Protein AF-A0A919SHX9-F1 (afdb_monomer_lite)

Organism: NCBI:txid47988

Sequence (59 aa):
MQTVSARRELGLVLALAVFGLALVLVVAFAPWYGPVVPGDAGASVVQTLPPEASAALGR

Secondary structure (DSSP, 8-state):
-HHHHHHHHHHHHHHHHHHHHHHHHHHHHS--SPP--TT-----------HHHHHHH--

Radius of gyration: 29.89 Å; chains: 1; bounding box: 42×21×89 Å

pLDDT: mean 76.24, std 15.82, range [48.66, 98.5]

Foldseek 3Di:
DVVVVVVVVVVVVVVVVVVVVVVVCCVVPPCPDDPPDPPVPPPVPPPPDPVVVVVVPPD

Structure (mmCIF, N/CA/C/O backbone):
data_AF-A0A919SHX9-F1
#
_entry.id   AF-A0A919SHX9-F1
#
loop_
_atom_site.group_PDB
_atom_site.id
_atom_site.type_symbol
_atom_site.label_atom_id
_atom_site.label_alt_id
_atom_site.label_comp_id
_atom_site.label_asym_id
_atom_site.label_entity_id
_atom_site.label_seq_id
_atom_site.pdbx_PDB_ins_code
_atom_site.Cartn_x
_atom_site.Cartn_y
_atom_site.Cartn_z
_atom_site.occupancy
_atom_site.B_iso_or_equiv
_atom_site.auth_seq_id
_atom_site.auth_comp_id
_atom_site.auth_asym_id
_atom_site.auth_atom_id
_atom_site.pdbx_PDB_model_num
ATOM 1 N N . MET A 1 1 ? -13.697 5.914 34.744 1.00 48.66 1 MET A N 1
ATOM 2 C CA . MET A 1 1 ? -12.355 5.933 34.107 1.00 48.66 1 MET A CA 1
ATOM 3 C C . MET A 1 1 ? -12.275 5.181 32.760 1.00 48.66 1 MET A C 1
ATOM 5 O O . MET A 1 1 ? -11.233 5.232 32.126 1.00 48.66 1 MET A O 1
ATOM 9 N N . GLN A 1 2 ? -13.350 4.549 32.258 1.00 59.59 2 GLN A N 1
ATOM 10 C CA . GLN A 1 2 ? -13.351 3.759 31.005 1.00 59.59 2 GLN A CA 1
ATOM 11 C C . GLN A 1 2 ? -13.145 4.563 29.705 1.00 59.59 2 GLN A C 1
ATOM 13 O O . GLN A 1 2 ? -12.615 4.044 28.727 1.00 59.59 2 GLN A O 1
ATOM 18 N N . THR A 1 3 ? -13.536 5.838 29.681 1.00 61.56 3 THR A N 1
ATOM 19 C CA . THR A 1 3 ? -13.535 6.669 28.463 1.00 61.56 3 THR A CA 1
ATOM 20 C C . THR A 1 3 ? -12.134 7.013 27.953 1.00 61.56 3 THR A C 1
ATOM 22 O O . THR A 1 3 ? -11.944 7.195 26.753 1.00 61.56 3 THR A O 1
ATOM 25 N N . VAL A 1 4 ? -11.138 7.073 28.844 1.00 62.16 4 VAL A N 1
ATOM 26 C CA . VAL A 1 4 ? -9.746 7.382 28.480 1.00 62.16 4 VAL A CA 1
ATOM 27 C C . VAL A 1 4 ? -9.070 6.177 27.816 1.00 62.16 4 VAL A C 1
ATOM 29 O O . VAL A 1 4 ? -8.344 6.355 26.839 1.00 62.16 4 VAL A O 1
ATOM 32 N N . SER A 1 5 ? -9.355 4.955 28.290 1.00 67.19 5 SER A N 1
ATOM 33 C CA . SER A 1 5 ? -8.812 3.714 27.709 1.00 67.19 5 SER A CA 1
ATOM 34 C C . SER A 1 5 ? -9.355 3.475 26.301 1.00 67.19 5 SER A C 1
ATOM 36 O O . SER A 1 5 ? -8.579 3.288 25.368 1.00 67.19 5 SER A O 1
ATOM 38 N N . ALA A 1 6 ? -10.673 3.615 26.118 1.00 75.50 6 ALA A N 1
ATOM 39 C CA . ALA A 1 6 ? -11.322 3.404 24.823 1.00 75.50 6 ALA A CA 1
ATOM 40 C C . ALA A 1 6 ? -10.813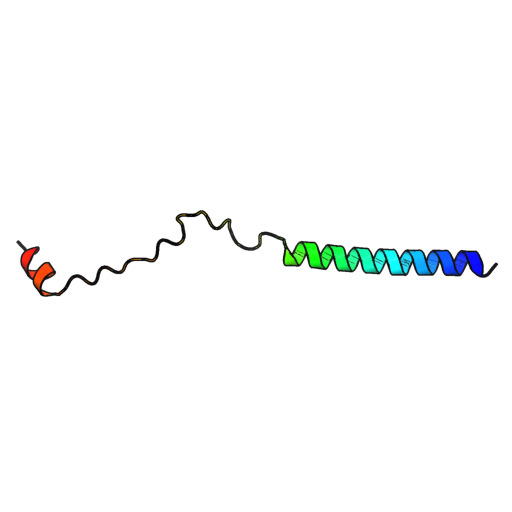 4.373 23.739 1.00 75.50 6 ALA A C 1
ATOM 42 O O . ALA A 1 6 ? -10.614 3.989 22.589 1.00 75.50 6 ALA A O 1
ATOM 43 N N . ARG A 1 7 ? -10.545 5.636 24.101 1.00 81.94 7 ARG A N 1
ATOM 44 C CA . ARG A 1 7 ? -10.004 6.629 23.158 1.00 81.94 7 ARG A CA 1
ATOM 45 C C . ARG A 1 7 ? -8.568 6.306 22.736 1.00 81.94 7 ARG A C 1
ATOM 47 O O . ARG A 1 7 ? -8.204 6.551 21.590 1.00 81.94 7 ARG A O 1
ATOM 54 N N . ARG A 1 8 ? -7.766 5.747 23.649 1.00 86.06 8 ARG A N 1
ATOM 55 C CA . ARG A 1 8 ? -6.401 5.278 23.365 1.00 86.06 8 ARG A CA 1
ATOM 56 C C . ARG A 1 8 ? -6.401 4.055 22.456 1.00 86.06 8 ARG A C 1
ATOM 58 O O . ARG A 1 8 ? -5.651 4.039 21.488 1.00 86.06 8 ARG A O 1
ATOM 65 N N . GLU A 1 9 ? -7.253 3.074 22.736 1.00 90.06 9 GLU A N 1
AT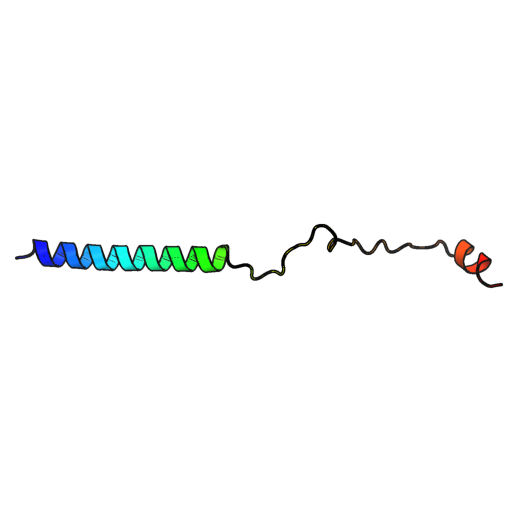OM 66 C CA . GLU A 1 9 ? -7.402 1.874 21.904 1.00 90.06 9 GLU A CA 1
ATOM 67 C C . GLU A 1 9 ? -7.859 2.223 20.487 1.00 90.06 9 GLU A C 1
ATOM 69 O O . GLU A 1 9 ? -7.224 1.800 19.523 1.00 90.06 9 GLU A O 1
ATOM 74 N N . LEU A 1 10 ? -8.878 3.077 20.342 1.00 90.19 10 LEU A N 1
ATOM 75 C CA . LEU A 1 10 ? -9.308 3.569 19.029 1.00 90.19 10 LEU A CA 1
ATOM 76 C C . LEU A 1 10 ? -8.190 4.320 18.300 1.00 90.19 10 LEU A C 1
ATOM 78 O O . LEU A 1 10 ? -8.023 4.147 17.096 1.00 90.19 10 LEU A O 1
ATOM 82 N N . GLY A 1 11 ? -7.400 5.120 19.023 1.00 94.00 11 GLY A N 1
ATOM 83 C CA . GLY A 1 11 ? -6.234 5.797 18.460 1.00 94.00 11 GLY A CA 1
ATOM 84 C C . GLY A 1 11 ? -5.184 4.820 17.925 1.00 94.00 11 GLY A C 1
ATOM 85 O O . GLY A 1 11 ? -4.672 5.025 16.827 1.00 94.00 11 GLY A O 1
ATOM 86 N N . LEU A 1 12 ? -4.900 3.737 18.655 1.00 95.31 12 LEU A N 1
ATOM 87 C CA . LEU A 1 12 ? -3.961 2.697 18.222 1.00 95.31 12 LEU A CA 1
ATOM 88 C C . LEU A 1 12 ? -4.472 1.926 17.002 1.00 95.31 12 LEU A C 1
ATOM 90 O O . LEU A 1 12 ? -3.715 1.722 16.056 1.00 95.31 12 LEU A O 1
ATOM 94 N N . VAL A 1 13 ? -5.747 1.534 16.994 1.00 95.75 13 VAL A N 1
ATOM 95 C CA . VAL A 1 13 ? -6.358 0.832 15.854 1.00 95.75 13 VAL A CA 1
ATOM 96 C C . VAL A 1 13 ? -6.361 1.721 14.614 1.00 95.75 13 VAL A C 1
ATOM 98 O O . VAL A 1 13 ? -5.989 1.266 13.534 1.00 95.75 13 VAL A O 1
ATOM 101 N N . LEU A 1 14 ? -6.719 3.001 14.764 1.00 96.75 14 LEU A N 1
ATOM 102 C CA . LEU A 1 14 ? -6.683 3.964 13.667 1.00 96.75 14 LEU A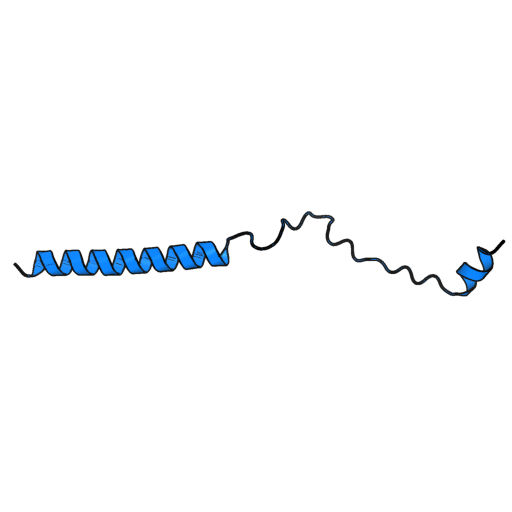 CA 1
ATOM 103 C C . LEU A 1 14 ? -5.256 4.161 13.145 1.00 96.75 14 LEU A C 1
ATOM 105 O O . LEU A 1 14 ? -5.046 4.125 11.936 1.00 96.75 14 LEU A O 1
ATOM 109 N N . ALA A 1 15 ? -4.275 4.330 14.035 1.00 97.44 15 ALA A N 1
ATOM 110 C CA . ALA A 1 15 ? -2.873 4.462 13.648 1.00 97.44 15 ALA A CA 1
ATOM 111 C C . ALA A 1 15 ? -2.383 3.227 12.880 1.00 97.44 15 ALA A C 1
ATOM 113 O O . ALA A 1 15 ? -1.731 3.368 11.847 1.00 97.44 15 ALA A O 1
ATOM 114 N N . LEU A 1 16 ? -2.750 2.026 13.335 1.00 98.19 16 LEU A N 1
ATOM 115 C CA . LEU A 1 16 ? -2.406 0.777 12.662 1.00 98.19 16 LEU A CA 1
ATOM 116 C C . LEU A 1 16 ? -3.075 0.663 11.284 1.00 98.19 16 LEU A C 1
ATOM 118 O O . LEU A 1 16 ? -2.423 0.268 10.319 1.00 98.19 16 LEU A O 1
ATOM 122 N N . ALA A 1 17 ? -4.347 1.053 11.167 1.00 97.94 17 ALA A N 1
ATOM 123 C CA . ALA A 1 17 ? -5.067 1.065 9.896 1.00 97.94 17 ALA A CA 1
ATOM 124 C C . ALA A 1 17 ? -4.442 2.047 8.891 1.00 97.94 17 ALA A C 1
ATOM 126 O O . ALA A 1 17 ? -4.214 1.690 7.735 1.00 97.94 17 ALA A O 1
ATOM 127 N N . VAL A 1 18 ? -4.110 3.264 9.336 1.00 98.50 18 VAL A N 1
ATOM 128 C CA . VAL A 1 18 ? -3.435 4.274 8.505 1.00 98.50 18 VAL A CA 1
ATOM 129 C C . VAL A 1 18 ? -2.040 3.802 8.098 1.00 98.50 18 VAL A C 1
ATOM 131 O O . VAL A 1 18 ? -1.657 3.970 6.943 1.00 98.50 18 VAL A O 1
ATOM 134 N N . PHE A 1 19 ? -1.299 3.163 9.005 1.00 98.31 19 PHE A N 1
ATOM 135 C CA . PHE A 1 19 ? 0.010 2.587 8.703 1.00 98.31 19 PHE A CA 1
ATOM 136 C C . PHE A 1 19 ? -0.079 1.483 7.638 1.00 98.31 19 PHE A C 1
ATOM 138 O O . PHE A 1 19 ? 0.688 1.493 6.676 1.00 98.31 19 PHE A O 1
ATOM 145 N N . GLY A 1 20 ? -1.054 0.578 7.755 1.00 98.06 20 GLY A N 1
ATOM 146 C CA . GLY A 1 20 ? -1.312 -0.449 6.744 1.00 98.06 20 GLY A CA 1
ATOM 147 C C . GLY A 1 20 ? -1.692 0.145 5.385 1.00 98.06 20 GLY A C 1
ATOM 148 O O . GLY A 1 20 ? -1.143 -0.260 4.363 1.00 98.06 20 GLY A O 1
ATOM 149 N N . LEU A 1 21 ? -2.570 1.152 5.366 1.00 98.19 21 LEU A N 1
ATOM 150 C CA . LEU A 1 21 ? -2.941 1.855 4.136 1.00 98.19 21 LEU A CA 1
ATOM 151 C C . LEU A 1 21 ? -1.727 2.534 3.484 1.00 98.19 21 LEU A C 1
ATOM 153 O O . LEU A 1 21 ? -1.539 2.421 2.274 1.00 98.19 21 LEU A O 1
ATOM 157 N N . ALA A 1 22 ? -0.880 3.196 4.275 1.00 97.62 22 ALA A N 1
ATOM 158 C CA . ALA A 1 22 ? 0.343 3.822 3.784 1.00 97.62 22 ALA A CA 1
ATOM 159 C C . ALA A 1 22 ? 1.303 2.793 3.167 1.00 97.62 22 ALA A C 1
ATOM 161 O O . ALA A 1 22 ? 1.826 3.031 2.080 1.00 97.62 22 ALA A O 1
ATOM 162 N N . LEU A 1 23 ? 1.487 1.631 3.805 1.00 97.38 23 LEU A N 1
ATOM 163 C CA . LEU A 1 23 ? 2.292 0.536 3.252 1.00 97.38 23 LEU A CA 1
ATOM 164 C C . LEU A 1 23 ? 1.746 0.040 1.909 1.00 97.38 23 LEU A C 1
ATOM 166 O O . LEU A 1 23 ? 2.518 -0.125 0.966 1.00 97.38 23 LEU A O 1
ATOM 170 N N . VAL A 1 24 ? 0.429 -0.155 1.799 1.00 96.88 24 VAL A N 1
ATOM 171 C CA . VAL A 1 24 ? -0.215 -0.557 0.537 1.00 96.88 24 VAL A CA 1
ATOM 172 C C . VAL A 1 24 ? 0.039 0.477 -0.556 1.00 96.88 24 VAL A C 1
ATOM 174 O O . VAL A 1 24 ? 0.406 0.098 -1.664 1.00 96.88 24 VAL A O 1
ATOM 177 N N . LEU A 1 25 ? -0.105 1.770 -0.254 1.00 95.94 25 LEU A N 1
ATOM 178 C CA . LEU A 1 25 ? 0.154 2.837 -1.222 1.00 95.94 25 LEU A CA 1
ATOM 179 C C . LEU A 1 25 ? 1.622 2.877 -1.655 1.00 95.94 25 LEU A C 1
ATOM 181 O O . LEU A 1 25 ? 1.894 2.993 -2.845 1.00 95.94 25 LEU A O 1
ATOM 185 N N . VAL A 1 26 ? 2.565 2.729 -0.723 1.00 94.25 26 VAL A N 1
ATOM 186 C CA . VAL A 1 26 ? 3.993 2.652 -1.061 1.00 94.25 26 VAL A CA 1
ATOM 187 C C . VAL A 1 26 ? 4.251 1.474 -1.990 1.00 94.25 26 VAL A C 1
ATOM 189 O O . VAL A 1 26 ? 4.893 1.652 -3.012 1.00 94.25 26 VAL A O 1
ATOM 192 N N . VAL A 1 27 ? 3.725 0.287 -1.696 1.00 93.00 27 VAL A N 1
ATOM 193 C CA . VAL A 1 27 ? 3.942 -0.883 -2.558 1.00 93.00 27 VAL A CA 1
ATOM 194 C C . VAL A 1 27 ? 3.246 -0.733 -3.911 1.00 93.00 27 VAL A C 1
ATOM 196 O O . VAL A 1 27 ? 3.829 -1.088 -4.929 1.00 93.00 27 VAL A O 1
ATOM 199 N N . ALA A 1 28 ? 2.030 -0.196 -3.952 1.00 90.06 28 ALA A N 1
ATOM 200 C CA . ALA A 1 28 ? 1.272 -0.046 -5.192 1.00 90.06 28 ALA A CA 1
ATOM 201 C C . ALA A 1 28 ? 1.856 1.023 -6.128 1.00 90.06 28 ALA A C 1
ATOM 203 O O . ALA A 1 28 ? 1.795 0.864 -7.345 1.00 90.06 28 ALA A O 1
ATOM 204 N N . PHE A 1 29 ? 2.407 2.103 -5.568 1.00 86.69 29 PHE A N 1
ATOM 205 C CA . PHE A 1 29 ? 2.868 3.267 -6.330 1.00 86.69 29 PHE A CA 1
ATOM 206 C C . PHE A 1 29 ? 4.384 3.462 -6.321 1.00 86.69 29 PHE A C 1
ATOM 208 O O . PHE A 1 29 ? 4.877 4.386 -6.968 1.00 86.69 29 PHE A O 1
ATOM 215 N N . ALA A 1 30 ? 5.146 2.621 -5.620 1.00 83.94 30 ALA A N 1
ATOM 216 C CA . ALA A 1 30 ? 6.593 2.640 -5.751 1.00 83.94 30 ALA A CA 1
ATOM 217 C C . ALA A 1 30 ? 6.980 2.296 -7.201 1.00 83.94 30 ALA A C 1
ATOM 219 O O . ALA A 1 30 ? 6.417 1.375 -7.802 1.00 83.94 30 ALA A O 1
ATOM 220 N N . PRO A 1 31 ? 7.947 3.025 -7.779 1.00 78.31 31 PRO A N 1
ATOM 221 C CA . PRO A 1 31 ? 8.401 2.816 -9.144 1.00 78.31 31 PRO A CA 1
ATOM 222 C C . PRO A 1 31 ? 9.345 1.608 -9.192 1.00 78.31 31 PRO A C 1
ATOM 224 O O . PRO A 1 31 ? 10.548 1.743 -9.394 1.00 78.31 31 PRO A O 1
ATOM 227 N N . TRP A 1 32 ? 8.798 0.411 -8.966 1.00 79.38 32 TRP A N 1
ATOM 228 C CA . TRP A 1 32 ? 9.531 -0.855 -9.094 1.00 79.38 32 TRP A CA 1
ATOM 229 C C . TRP A 1 32 ? 9.984 -1.114 -10.533 1.00 79.38 32 TRP A C 1
ATOM 231 O O . TRP A 1 32 ? 10.933 -1.859 -10.767 1.00 79.38 32 TRP A O 1
ATOM 241 N N . TYR A 1 33 ? 9.291 -0.501 -11.491 1.00 66.56 33 TYR A N 1
ATOM 242 C CA . TYR A 1 33 ? 9.621 -0.534 -12.905 1.00 66.56 33 TYR A CA 1
ATOM 243 C C . TYR A 1 33 ? 10.375 0.743 -13.269 1.00 66.56 33 TYR A C 1
ATOM 245 O O . TYR A 1 33 ? 10.001 1.837 -12.838 1.00 66.56 33 TYR A O 1
ATOM 253 N N . GLY A 1 34 ? 11.442 0.597 -14.060 1.00 70.38 34 GLY A N 1
ATOM 254 C CA . GLY A 1 34 ? 12.168 1.737 -14.611 1.00 70.38 34 GLY A CA 1
ATOM 255 C C . GLY A 1 34 ? 11.219 2.677 -15.365 1.00 70.38 34 GLY A C 1
ATOM 256 O O . GLY A 1 34 ? 10.196 2.218 -15.885 1.00 70.38 34 GLY A O 1
ATOM 257 N N . PRO A 1 35 ? 11.512 3.989 -15.403 1.00 68.31 35 PRO A N 1
ATOM 258 C CA . PRO A 1 35 ? 10.673 4.943 -16.111 1.00 68.31 35 PRO A CA 1
ATOM 259 C C . PRO A 1 35 ? 10.495 4.479 -17.556 1.00 68.31 35 PRO A C 1
ATOM 261 O O . PRO A 1 35 ? 11.474 4.271 -18.267 1.00 68.31 35 PRO A O 1
ATOM 264 N N . VAL A 1 36 ? 9.243 4.307 -17.982 1.00 63.31 36 VAL A N 1
ATOM 265 C CA . VAL A 1 36 ? 8.929 4.009 -19.379 1.00 63.31 36 VAL A CA 1
ATOM 266 C C . VAL A 1 36 ? 9.156 5.303 -20.150 1.00 63.31 36 VAL A C 1
ATOM 268 O O . VAL A 1 36 ? 8.294 6.184 -20.171 1.00 63.31 36 VAL A O 1
ATOM 271 N N . VAL A 1 37 ? 10.351 5.471 -20.714 1.00 66.06 37 VAL A N 1
ATOM 272 C CA . VAL A 1 37 ? 10.639 6.610 -21.583 1.00 66.06 37 VAL A CA 1
ATOM 273 C C . VAL A 1 37 ? 9.831 6.409 -22.869 1.00 66.06 37 VAL A C 1
ATOM 275 O O . VAL A 1 37 ? 9.880 5.318 -23.448 1.00 66.06 37 VAL A O 1
ATOM 278 N N . PRO A 1 38 ? 9.071 7.415 -23.345 1.00 55.31 38 PRO A N 1
ATOM 279 C CA . PRO A 1 38 ? 8.461 7.372 -24.671 1.00 55.31 38 PRO A CA 1
ATOM 280 C C . PRO A 1 38 ? 9.569 7.222 -25.728 1.00 55.31 38 PRO A C 1
ATOM 282 O O . PRO A 1 38 ? 10.221 8.193 -26.098 1.00 55.31 38 PRO A O 1
ATOM 285 N N . GLY A 1 39 ? 9.838 5.983 -26.143 1.00 58.94 39 GLY A N 1
ATOM 286 C CA . GLY A 1 39 ? 10.981 5.620 -26.989 1.00 58.94 39 GLY A CA 1
ATOM 287 C C . GLY A 1 39 ? 11.552 4.224 -26.713 1.00 58.94 39 GLY A C 1
ATOM 288 O O . GLY A 1 39 ? 12.056 3.597 -27.639 1.00 58.94 39 GLY A O 1
ATOM 289 N N . ASP A 1 40 ? 11.396 3.695 -25.493 1.00 56.19 40 ASP A N 1
ATOM 290 C CA . ASP A 1 40 ? 11.890 2.352 -25.123 1.00 56.19 40 ASP A CA 1
ATOM 291 C C . ASP A 1 40 ? 10.954 1.215 -25.558 1.00 56.19 40 ASP A C 1
ATOM 293 O O . ASP A 1 40 ? 11.353 0.055 -25.622 1.00 56.19 40 ASP A O 1
ATOM 297 N N . ALA A 1 41 ? 9.729 1.547 -25.979 1.00 57.09 41 ALA A N 1
ATOM 298 C CA . ALA A 1 41 ? 8.917 0.679 -26.827 1.00 57.09 41 ALA A CA 1
ATOM 299 C C . ALA A 1 41 ? 9.415 0.743 -28.281 1.00 57.09 41 ALA A C 1
ATOM 301 O O . ALA A 1 41 ? 8.632 0.888 -29.222 1.00 57.09 41 ALA A O 1
ATOM 302 N N . GLY A 1 42 ? 10.730 0.642 -28.474 1.00 55.09 42 GLY A N 1
ATOM 303 C CA . GLY A 1 42 ? 11.285 0.173 -29.725 1.00 55.09 42 GLY A CA 1
ATOM 304 C C . GLY A 1 42 ? 10.813 -1.260 -29.880 1.00 55.09 42 GLY A C 1
ATOM 305 O O . GLY A 1 42 ? 11.514 -2.194 -29.502 1.00 55.09 42 GLY A O 1
ATOM 306 N N . ALA A 1 43 ? 9.593 -1.438 -30.399 1.00 59.09 43 ALA A N 1
ATOM 307 C CA . ALA A 1 43 ? 9.234 -2.660 -31.083 1.00 59.09 43 ALA A CA 1
ATOM 308 C C . ALA A 1 43 ? 10.444 -2.968 -31.957 1.00 59.09 43 ALA A C 1
ATOM 310 O O . ALA A 1 43 ? 10.791 -2.161 -32.824 1.00 59.09 43 ALA A O 1
ATOM 311 N N . SER A 1 44 ? 11.158 -4.055 -31.660 1.00 57.94 44 SER A N 1
ATOM 312 C CA . SER A 1 44 ? 12.178 -4.533 -32.571 1.00 57.94 44 SER A CA 1
ATOM 313 C C . SER A 1 44 ? 11.408 -4.856 -33.839 1.00 57.94 44 SER A C 1
ATOM 315 O O . SER A 1 44 ? 10.756 -5.899 -33.929 1.00 57.94 44 SER A O 1
ATOM 317 N N . VAL A 1 45 ? 11.366 -3.909 -34.774 1.00 60.41 45 VAL A N 1
ATOM 318 C CA . VAL A 1 45 ? 10.842 -4.138 -36.106 1.00 60.41 45 VAL A CA 1
ATOM 319 C C . VAL A 1 45 ? 11.840 -5.114 -36.691 1.00 60.41 45 VAL A C 1
ATOM 321 O O . VAL A 1 45 ? 12.886 -4.725 -37.205 1.00 60.41 45 VAL A O 1
ATOM 324 N N . VAL A 1 46 ? 11.568 -6.403 -36.498 1.00 64.88 46 VAL A N 1
ATOM 325 C CA . VAL A 1 46 ? 12.293 -7.473 -37.158 1.00 64.88 46 VAL A CA 1
ATOM 326 C C . VAL A 1 46 ? 11.944 -7.293 -38.623 1.00 64.88 46 VAL A C 1
ATOM 328 O O . VAL A 1 46 ? 10.899 -7.742 -39.087 1.00 64.88 46 VAL A O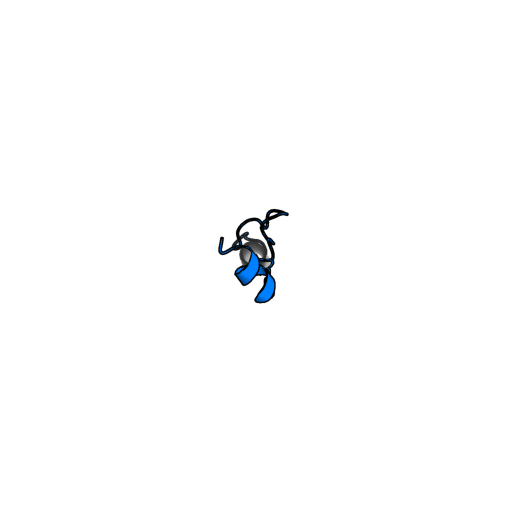 1
ATOM 331 N N . GLN A 1 47 ? 12.777 -6.534 -39.334 1.00 63.22 47 GLN A N 1
ATOM 332 C CA . GLN A 1 47 ? 12.692 -6.452 -40.777 1.00 63.22 47 GLN A CA 1
ATOM 333 C C . GLN A 1 47 ? 13.062 -7.828 -41.310 1.00 63.22 47 GLN A C 1
ATOM 335 O O . GLN A 1 47 ? 14.234 -8.172 -41.453 1.00 63.22 47 GLN A O 1
ATOM 340 N N . THR A 1 48 ? 12.046 -8.642 -41.571 1.00 68.56 48 THR A N 1
ATOM 341 C CA . THR A 1 48 ? 12.193 -9.842 -42.379 1.00 68.56 48 THR A CA 1
ATOM 342 C C . THR A 1 48 ? 12.423 -9.374 -43.808 1.00 68.56 48 THR A C 1
ATOM 344 O O . THR A 1 48 ? 11.477 -9.138 -44.559 1.00 68.56 48 THR A O 1
ATOM 347 N N . LEU A 1 49 ? 13.688 -9.154 -44.162 1.00 73.56 49 LEU A N 1
ATOM 348 C CA . LEU A 1 49 ? 14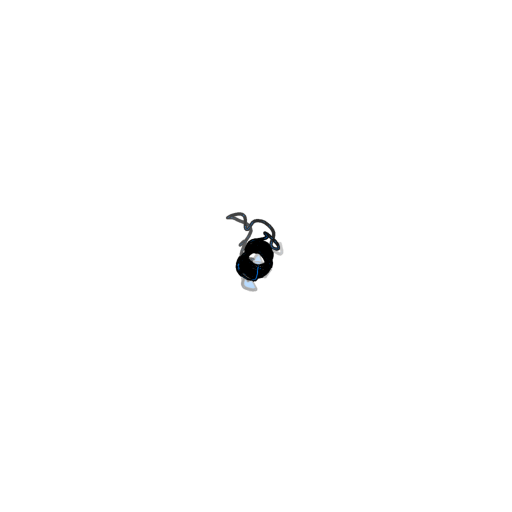.073 -8.993 -45.555 1.00 73.56 49 LEU A CA 1
ATOM 349 C C . LEU A 1 49 ? 13.668 -10.276 -46.291 1.00 73.56 49 LEU A C 1
ATOM 351 O O . LEU A 1 49 ? 13.990 -11.370 -45.815 1.00 73.56 49 LEU A O 1
ATOM 355 N N . PRO A 1 50 ? 12.947 -10.172 -47.414 1.00 65.75 50 PRO A N 1
ATOM 356 C CA . PRO A 1 50 ? 12.658 -11.343 -48.210 1.00 65.75 50 PRO A CA 1
ATOM 357 C C . PRO A 1 50 ? 13.976 -11.875 -48.812 1.00 65.75 50 PRO A C 1
ATOM 359 O O . PRO A 1 50 ? 14.888 -11.090 -49.098 1.00 65.75 50 PRO A O 1
ATOM 362 N N . PRO A 1 51 ? 14.127 -13.203 -48.954 1.00 66.69 51 PRO A N 1
ATOM 363 C CA . PRO A 1 51 ? 15.406 -13.845 -49.272 1.00 66.69 51 PRO A CA 1
ATOM 364 C C . PRO A 1 51 ? 16.024 -13.358 -50.593 1.00 66.69 51 PRO A C 1
ATOM 366 O O . PRO A 1 51 ? 17.250 -13.312 -50.723 1.00 66.69 51 PRO A O 1
ATOM 369 N N . GLU A 1 52 ? 15.205 -12.919 -51.550 1.00 71.44 52 GLU A N 1
ATOM 370 C CA . GLU A 1 52 ? 15.655 -12.313 -52.805 1.00 71.44 52 GLU A CA 1
ATOM 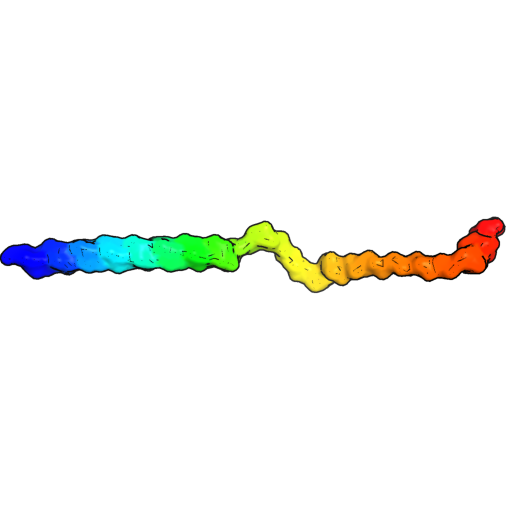371 C C . GLU A 1 52 ? 16.429 -10.993 -52.617 1.00 71.44 52 GLU A C 1
ATOM 373 O O . GLU A 1 52 ? 17.332 -10.696 -53.403 1.00 71.44 52 GLU A O 1
ATOM 378 N N . ALA A 1 53 ? 16.144 -10.224 -51.560 1.00 65.69 53 ALA A N 1
ATOM 379 C CA . ALA A 1 53 ? 16.842 -8.973 -51.262 1.00 65.69 53 ALA A CA 1
ATOM 380 C C . ALA A 1 53 ? 18.252 -9.224 -50.699 1.00 65.69 53 ALA A C 1
ATOM 382 O O . ALA A 1 53 ? 19.182 -8.473 -50.994 1.00 65.69 53 ALA A O 1
ATOM 383 N N . SER A 1 54 ? 18.443 -10.315 -49.949 1.00 62.59 54 SER A N 1
ATOM 384 C CA . SER A 1 54 ? 19.766 -10.735 -49.468 1.00 62.59 54 SER A CA 1
ATOM 385 C C . SER A 1 54 ? 20.661 -11.238 -50.604 1.00 62.59 54 SER A C 1
ATOM 387 O O . SER A 1 54 ? 21.859 -10.963 -50.601 1.00 62.59 54 SER A O 1
ATOM 389 N N . ALA A 1 55 ? 20.089 -11.912 -51.609 1.00 66.06 55 ALA A N 1
ATOM 390 C CA . ALA A 1 55 ? 20.830 -12.359 -52.791 1.00 66.06 55 ALA A CA 1
ATOM 391 C C . ALA A 1 55 ? 21.338 -11.187 -53.656 1.00 66.06 55 ALA A C 1
ATOM 393 O O . ALA A 1 55 ? 22.387 -11.295 -54.287 1.00 66.06 55 ALA A O 1
ATOM 394 N N . ALA A 1 56 ? 20.624 -10.056 -53.665 1.00 62.72 56 ALA A N 1
ATOM 395 C CA . ALA A 1 56 ? 21.015 -8.860 -54.410 1.00 62.72 56 ALA A CA 1
ATOM 396 C C . ALA A 1 56 ? 22.133 -8.039 -53.732 1.00 62.72 56 ALA A C 1
ATOM 398 O O . ALA A 1 56 ? 22.858 -7.327 -54.425 1.00 62.72 56 ALA A O 1
ATOM 399 N N . LEU A 1 57 ? 22.285 -8.143 -52.405 1.00 69.31 57 LEU A N 1
ATOM 400 C CA . LEU A 1 57 ? 23.301 -7.419 -51.624 1.00 69.31 57 LEU A CA 1
ATOM 401 C C . LEU A 1 57 ? 24.659 -8.142 -51.556 1.00 69.31 57 LEU A C 1
ATOM 403 O O . LEU A 1 57 ? 25.647 -7.553 -51.128 1.00 69.31 57 LEU A O 1
ATOM 407 N N . GLY A 1 58 ? 24.709 -9.417 -51.952 1.00 65.62 58 GLY A N 1
ATOM 408 C CA . GLY A 1 58 ? 25.923 -10.233 -51.992 1.00 65.62 58 GLY A CA 1
ATOM 409 C C . GLY A 1 58 ? 26.751 -10.018 -53.258 1.00 65.62 58 GLY A C 1
ATOM 410 O O . GLY A 1 58 ? 26.978 -10.979 -53.997 1.00 65.62 58 GLY A O 1
ATOM 411 N N . ARG A 1 59 ? 27.182 -8.780 -53.524 1.00 52.44 59 ARG A N 1
ATOM 412 C CA . ARG A 1 59 ? 28.164 -8.484 -54.574 1.00 52.44 59 ARG A CA 1
ATOM 413 C C . ARG A 1 59 ? 29.230 -7.509 -54.097 1.00 52.44 59 ARG A C 1
ATOM 415 O O . ARG A 1 59 ? 28.848 -6.452 -53.556 1.00 52.44 59 ARG A O 1
#